Protein AF-0000000067179021 (afdb_homodimer)

Foldseek 3Di:
DVVPPVVVVLVVLPPVPVPVVPDLVSLLSVLVSVLVVQLVVLVVVLVVQLVVVCVVCVVPPNPDDSCVSVVVSVVVNVVSVVVSCVSNVPRD/DVVPPVVVVLVVLPPVPVPVVPDLVSLLSVLVSVLVVQLVVLVVVLVVQLVVVCVVCVVPPNPDDSCPSVVVSVVVNVVSVVVSCVSNVPRD

Solvent-accessible surface area (backbone atoms only — not comparable to full-atom values): 10310 Å² total; per-residue (Å²): 129,80,79,56,63,68,58,50,60,63,55,58,72,52,61,71,59,87,49,57,92,78,42,50,66,47,53,48,51,52,43,50,50,51,45,50,51,53,48,51,52,44,53,52,49,27,53,51,51,31,49,54,44,48,62,58,22,60,75,79,38,76,78,54,74,36,37,62,39,56,54,53,40,50,54,50,52,52,50,45,53,53,50,42,51,61,65,49,66,82,48,76,128,78,77,54,60,67,56,49,59,62,55,59,73,54,60,71,58,85,50,58,90,78,41,50,64,46,54,48,50,51,44,50,50,51,47,51,51,52,49,53,52,44,54,52,50,27,53,52,50,32,47,53,43,49,61,58,23,61,74,78,38,75,79,55,74,38,37,62,39,56,55,53,38,50,54,51,51,53,50,46,54,52,51,42,51,63,65,48,66,83,47,77

Structure (mmCIF, N/CA/C/O backbone):
data_AF-0000000067179021-model_v1
#
loop_
_entity.id
_entity.type
_entity.pdbx_description
1 polymer AGAP008306-PA
#
loop_
_atom_site.group_PDB
_atom_site.id
_atom_site.type_symbol
_atom_site.label_atom_id
_atom_site.label_alt_id
_atom_site.label_comp_id
_atom_site.label_asym_id
_atom_site.label_entity_id
_atom_site.label_seq_id
_atom_site.pdbx_PDB_ins_code
_atom_site.Cartn_x
_atom_site.Cartn_y
_atom_site.Cartn_z
_atom_site.occupancy
_atom_site.B_iso_or_equiv
_atom_site.auth_seq_id
_atom_site.auth_comp_id
_atom_site.auth_asym_id
_atom_site.auth_atom_id
_atom_site.pdbx_PDB_model_num
ATOM 1 N N . MET A 1 1 ? 22.547 -12 -1.643 1 22.77 1 MET A N 1
ATOM 2 C CA . MET A 1 1 ? 22.969 -10.688 -1.18 1 22.77 1 MET A CA 1
ATOM 3 C C . MET A 1 1 ? 21.875 -9.648 -1.402 1 22.77 1 MET A C 1
ATOM 5 O O . MET A 1 1 ? 22.109 -8.445 -1.231 1 22.77 1 MET A O 1
ATOM 9 N N . ARG A 1 2 ? 20.828 -10.062 -2.396 1 29.48 2 ARG A N 1
ATOM 10 C CA . ARG A 1 2 ? 19.859 -9.188 -3.023 1 29.48 2 ARG A CA 1
ATOM 11 C C . ARG A 1 2 ? 18.75 -8.805 -2.041 1 29.48 2 ARG A C 1
ATOM 13 O O . ARG A 1 2 ? 17.906 -7.957 -2.342 1 29.48 2 ARG A O 1
ATOM 20 N N . PHE A 1 3 ? 18.469 -9.641 -0.987 1 29.56 3 PHE A N 1
ATOM 21 C CA . PHE A 1 3 ? 17.406 -9.5 -0.001 1 29.56 3 PHE A CA 1
ATOM 22 C C . PHE A 1 3 ? 17.625 -8.258 0.854 1 29.56 3 PHE A C 1
ATOM 24 O O . PHE A 1 3 ? 16.719 -7.801 1.545 1 29.56 3 PHE A O 1
ATOM 31 N N . CYS A 1 4 ? 18.891 -7.801 0.925 1 26.81 4 CYS A N 1
ATOM 32 C CA . CYS A 1 4 ? 19.375 -6.855 1.927 1 26.81 4 CYS A CA 1
ATOM 33 C C . CYS A 1 4 ? 18.891 -5.441 1.61 1 26.81 4 CYS A C 1
ATOM 35 O O . CYS A 1 4 ? 18.812 -4.594 2.504 1 26.81 4 CYS A O 1
ATOM 37 N N . CYS A 1 5 ? 18.703 -5.211 0.28 1 32.22 5 CYS A N 1
ATOM 38 C CA . CYS A 1 5 ? 18.656 -3.781 -0.003 1 32.22 5 CYS A CA 1
ATOM 39 C C . CYS A 1 5 ? 17.312 -3.193 0.446 1 32.22 5 CYS A C 1
ATOM 41 O O . CYS A 1 5 ? 17.156 -1.973 0.491 1 32.22 5 CYS A O 1
ATOM 43 N N . VAL A 1 6 ? 16.234 -3.992 0.427 1 35.97 6 VAL A N 1
ATOM 44 C CA . VAL A 1 6 ? 14.938 -3.461 0.809 1 35.97 6 VAL A CA 1
ATOM 45 C C . VAL A 1 6 ? 14.938 -3.09 2.291 1 35.97 6 VAL A C 1
ATOM 47 O O . VAL A 1 6 ? 14.094 -2.318 2.746 1 35.97 6 VAL A O 1
ATOM 50 N N . ALA A 1 7 ? 15.75 -3.756 3 1 35.28 7 ALA A N 1
ATOM 51 C CA . ALA A 1 7 ? 15.781 -3.469 4.434 1 35.28 7 ALA A CA 1
ATOM 52 C C . ALA A 1 7 ? 16.312 -2.062 4.699 1 35.28 7 ALA A C 1
ATOM 54 O O . ALA A 1 7 ? 15.953 -1.432 5.691 1 35.28 7 ALA A O 1
ATOM 55 N N . LEU A 1 8 ? 17.109 -1.664 3.76 1 33.38 8 LEU A N 1
ATOM 56 C CA . LEU A 1 8 ? 17.828 -0.44 4.09 1 33.38 8 LEU A CA 1
ATOM 57 C C . LEU A 1 8 ? 16.922 0.78 3.943 1 33.38 8 LEU A C 1
ATOM 59 O O . LEU A 1 8 ? 17.078 1.759 4.68 1 33.38 8 LEU A O 1
ATOM 63 N N . ILE A 1 9 ? 16.109 0.707 2.965 1 36.75 9 ILE A N 1
ATOM 64 C CA . ILE A 1 9 ? 15.297 1.91 2.791 1 36.75 9 ILE A CA 1
ATOM 65 C C . ILE A 1 9 ? 14.414 2.121 4.02 1 36.75 9 ILE A C 1
ATOM 67 O O . ILE A 1 9 ? 14.164 3.258 4.426 1 36.75 9 ILE A O 1
ATOM 71 N N . GLY A 1 10 ? 13.961 0.994 4.609 1 37.38 10 GLY A N 1
ATOM 72 C CA . GLY A 1 10 ? 13.133 1.183 5.789 1 37.38 10 GLY A CA 1
ATOM 73 C C . GLY A 1 10 ? 13.836 1.964 6.887 1 37.38 10 GLY A C 1
ATOM 74 O O . GLY A 1 10 ? 13.195 2.713 7.629 1 37.38 10 GLY A O 1
ATOM 75 N N . LEU A 1 11 ? 15.078 1.663 6.934 1 35.66 11 LEU A N 1
ATOM 76 C CA . LEU A 1 11 ? 15.758 2.248 8.078 1 35.66 11 LEU A CA 1
ATOM 77 C C . LEU A 1 11 ? 15.938 3.752 7.902 1 35.66 11 LEU A C 1
ATOM 79 O O . LEU A 1 11 ? 16.047 4.492 8.883 1 35.66 11 LEU A O 1
ATOM 83 N N . LEU A 1 12 ? 16.156 4.168 6.645 1 35.66 12 LEU A N 1
ATOM 84 C CA . LEU A 1 12 ? 16.516 5.574 6.527 1 35.66 12 LEU A CA 1
ATOM 85 C C . LEU A 1 12 ? 15.367 6.473 6.949 1 35.66 12 LEU A C 1
ATOM 87 O O . LEU A 1 12 ? 15.586 7.594 7.422 1 35.66 12 LEU A O 1
ATOM 91 N N . LEU A 1 13 ? 14.172 6.105 6.477 1 35.81 13 LEU A N 1
ATOM 92 C CA . LEU A 1 13 ? 13.172 7.109 6.824 1 35.81 13 LEU A CA 1
ATOM 93 C C . LEU A 1 13 ? 12.984 7.195 8.336 1 35.81 13 LEU A C 1
ATOM 95 O O . LEU A 1 13 ? 12.086 7.887 8.82 1 35.81 13 LEU A O 1
ATOM 99 N N . CYS A 1 14 ? 13.664 6.207 8.977 1 33.69 14 CYS A N 1
ATOM 100 C CA . CYS A 1 14 ? 13.469 6.352 10.414 1 33.69 14 CYS A CA 1
ATOM 101 C C . CYS A 1 14 ? 14.219 7.57 10.953 1 33.69 14 CYS A C 1
ATOM 103 O O . CYS A 1 14 ? 15.18 7.434 11.703 1 33.69 14 CYS A O 1
ATOM 105 N N . SER A 1 15 ? 14.789 8.305 10.133 1 32.28 15 SER A N 1
ATOM 106 C CA . SER A 1 15 ? 15.195 9.43 10.961 1 32.28 15 SER A CA 1
ATOM 107 C C . SER A 1 15 ? 14.047 9.906 11.852 1 32.28 15 SER A C 1
ATOM 109 O O . SER A 1 15 ? 13.078 10.484 11.359 1 32.28 15 SER A O 1
ATOM 111 N N . VAL A 1 16 ? 13.82 9.172 12.945 1 32.72 16 VAL A N 1
ATOM 112 C CA . VAL A 1 16 ? 13.039 9.664 14.078 1 32.72 16 VAL A CA 1
ATOM 113 C C . VAL A 1 16 ? 13.438 11.102 14.398 1 32.72 16 VAL A C 1
ATOM 115 O O . VAL A 1 16 ? 14.5 11.344 14.969 1 32.72 16 VAL A O 1
ATOM 118 N N . GLN A 1 17 ? 13.703 12 13.461 1 35.88 17 GLN A N 1
ATOM 119 C CA . GLN A 1 17 ? 13.719 13.328 14.055 1 35.88 17 GLN A CA 1
ATOM 120 C C . GLN A 1 17 ? 12.82 13.398 15.281 1 35.88 17 GLN A C 1
ATOM 122 O O . GLN A 1 17 ? 11.844 12.648 15.391 1 35.88 17 GLN A O 1
ATOM 127 N N . SER A 1 18 ? 13.352 13.883 16.406 1 33.09 18 SER A N 1
ATOM 128 C CA . SER A 1 18 ? 12.578 14.289 17.594 1 33.09 18 SER A CA 1
ATOM 129 C C . SER A 1 18 ? 11.227 14.867 17.188 1 33.09 18 SER A C 1
ATOM 131 O O . SER A 1 18 ? 11.133 16.031 16.812 1 33.09 18 SER A O 1
ATOM 133 N N . VAL A 1 19 ? 10.531 14.172 16.281 1 40.31 19 VAL A N 1
ATOM 134 C CA . VAL A 1 19 ? 9.125 14.523 16.109 1 40.31 19 VAL A CA 1
ATOM 135 C C . VAL A 1 19 ? 8.547 15 17.438 1 40.31 19 VAL A C 1
ATOM 137 O O . VAL A 1 19 ? 8.492 14.234 18.406 1 40.31 19 VAL A O 1
ATOM 140 N N . THR A 1 20 ? 8.867 16.109 17.891 1 41.72 20 THR A N 1
ATOM 141 C CA . THR A 1 20 ? 7.926 16.516 18.922 1 41.72 20 THR A CA 1
ATOM 142 C C . THR A 1 20 ? 6.523 16 18.609 1 41.72 20 THR A C 1
ATOM 144 O O . THR A 1 20 ? 6.047 16.125 17.484 1 41.72 20 THR A O 1
ATOM 147 N N . ALA A 1 21 ? 6.129 14.758 19.172 1 47.66 21 ALA A N 1
ATOM 148 C CA . ALA A 1 21 ? 4.855 14.047 19.188 1 47.66 21 ALA A CA 1
ATOM 149 C C . ALA A 1 21 ? 3.701 14.969 18.812 1 47.66 21 ALA A C 1
ATOM 151 O O . ALA A 1 21 ? 2.646 14.508 18.375 1 47.66 21 ALA A O 1
ATOM 152 N N . ASN A 1 22 ? 3.984 16.234 18.75 1 65.88 22 ASN A N 1
ATOM 153 C CA . ASN A 1 22 ? 2.826 17.109 18.594 1 65.88 22 ASN A CA 1
ATOM 154 C C . ASN A 1 22 ? 2.77 17.719 17.188 1 65.88 22 ASN A C 1
ATOM 156 O O . ASN A 1 22 ? 1.844 18.469 16.875 1 65.88 22 ASN A O 1
ATOM 160 N N . ASP A 1 23 ? 3.832 17.469 16.297 1 85.88 23 ASP A N 1
ATOM 161 C CA . ASP A 1 23 ? 3.826 18.094 14.969 1 85.88 23 ASP A CA 1
ATOM 162 C C . ASP A 1 23 ? 3.035 17.25 13.969 1 85.88 23 ASP A C 1
ATOM 164 O O . ASP A 1 23 ? 3.359 16.078 13.742 1 85.88 23 ASP A O 1
ATOM 168 N N . PRO A 1 24 ? 2.062 17.734 13.336 1 91.56 24 PRO A N 1
ATOM 169 C CA . PRO A 1 24 ? 1.215 16.984 12.406 1 91.56 24 PRO A CA 1
ATOM 170 C C . PRO A 1 24 ? 1.997 16.406 11.227 1 91.56 24 PRO A C 1
ATOM 172 O O . PRO A 1 24 ? 1.651 15.336 10.719 1 91.56 24 PRO A O 1
ATOM 175 N N . VAL A 1 25 ? 3.057 17 10.781 1 92.12 25 VAL A N 1
ATOM 176 C CA . VAL A 1 25 ? 3.867 16.484 9.68 1 92.12 25 VAL A CA 1
ATOM 177 C C . VAL A 1 25 ? 4.602 15.227 10.117 1 92.12 25 VAL A C 1
ATOM 179 O O . VAL A 1 25 ? 4.664 14.25 9.367 1 92.12 25 VAL A O 1
ATOM 182 N N . ASP A 1 26 ? 5.121 15.25 11.297 1 92.56 26 ASP A N 1
ATOM 183 C CA . ASP A 1 26 ? 5.805 14.078 11.836 1 92.56 26 ASP A CA 1
ATOM 184 C C . ASP A 1 26 ? 4.832 12.914 12.039 1 92.56 26 ASP A C 1
ATOM 186 O O . ASP A 1 26 ? 5.164 11.766 11.75 1 92.56 26 ASP A O 1
ATOM 190 N N . ALA A 1 27 ? 3.695 13.25 12.547 1 95.38 27 ALA A N 1
ATOM 191 C CA . ALA A 1 27 ? 2.678 12.219 12.758 1 95.38 27 ALA A CA 1
ATOM 192 C C . ALA A 1 27 ? 2.271 11.57 11.438 1 95.38 27 ALA A C 1
ATOM 194 O O . ALA A 1 27 ? 2.16 10.344 11.352 1 95.38 27 ALA A O 1
ATOM 195 N N . LEU A 1 28 ? 2.139 12.383 10.445 1 97 28 LEU A N 1
ATOM 196 C CA . LEU A 1 28 ? 1.784 11.867 9.125 1 97 28 LEU A CA 1
ATOM 197 C C . LEU A 1 28 ? 2.898 10.992 8.562 1 97 28 LEU A C 1
ATOM 199 O O . LEU A 1 28 ? 2.633 9.938 7.98 1 97 28 LEU A O 1
ATOM 203 N N . GLY A 1 29 ? 4.152 11.422 8.695 1 95.75 29 GLY A N 1
ATOM 204 C CA . GLY A 1 29 ? 5.297 10.625 8.289 1 95.75 29 GLY A CA 1
ATOM 205 C C . GLY A 1 29 ? 5.34 9.258 8.953 1 95.75 29 GLY A C 1
ATOM 206 O O . GLY A 1 29 ? 5.637 8.258 8.297 1 95.75 29 GLY A O 1
ATOM 207 N N . ALA A 1 30 ? 4.98 9.242 10.195 1 95.5 30 ALA A N 1
ATOM 208 C CA . ALA A 1 30 ? 4.984 7.988 10.945 1 95.5 30 ALA A CA 1
ATOM 209 C C . ALA A 1 30 ? 3.896 7.043 10.438 1 95.5 30 ALA A C 1
ATOM 211 O O . ALA A 1 30 ? 4.148 5.859 10.211 1 95.5 30 ALA A O 1
ATOM 212 N N . CYS A 1 31 ? 2.697 7.57 10.227 1 97.69 31 CYS A N 1
ATOM 213 C CA . CYS A 1 31 ? 1.6 6.773 9.695 1 97.69 31 CYS A CA 1
ATOM 214 C C . CYS A 1 31 ? 1.936 6.242 8.305 1 97.69 31 CYS A C 1
ATOM 216 O O . CYS A 1 31 ? 1.706 5.07 8.008 1 97.69 31 CYS A O 1
ATOM 218 N N . SER A 1 32 ? 2.539 7.086 7.523 1 97.5 32 SER A N 1
ATOM 219 C CA . SER A 1 32 ? 2.873 6.715 6.152 1 97.5 32 SER A CA 1
ATOM 220 C C . SER A 1 32 ? 3.988 5.676 6.117 1 97.5 32 SER A C 1
ATOM 222 O O . SER A 1 32 ? 3.939 4.734 5.32 1 97.5 32 SER A O 1
ATOM 224 N N . GLY A 1 33 ? 5 5.898 6.93 1 95.75 33 GLY A N 1
ATOM 225 C CA . GLY A 1 33 ? 6.074 4.922 7.02 1 95.75 33 GLY A CA 1
ATOM 226 C C . GLY A 1 33 ? 5.602 3.551 7.457 1 95.75 33 GLY A C 1
ATOM 227 O O . GLY A 1 33 ? 6.039 2.533 6.914 1 95.75 33 GLY A O 1
ATOM 228 N N . ASN A 1 34 ? 4.73 3.545 8.43 1 96.31 34 ASN A N 1
ATOM 229 C CA . ASN A 1 34 ? 4.164 2.285 8.898 1 96.31 34 ASN A CA 1
ATOM 230 C C . ASN A 1 34 ? 3.389 1.57 7.801 1 96.31 34 ASN A C 1
ATOM 232 O O . ASN A 1 34 ? 3.568 0.369 7.586 1 96.31 34 ASN A O 1
ATOM 236 N N . LEU A 1 35 ? 2.547 2.328 7.145 1 97.5 35 LEU A N 1
ATOM 237 C CA . LEU A 1 35 ? 1.788 1.743 6.047 1 97.5 35 LEU A CA 1
ATOM 238 C C . LEU A 1 35 ? 2.721 1.149 4.996 1 97.5 35 LEU A C 1
ATOM 240 O O . LEU A 1 35 ? 2.545 0.002 4.578 1 97.5 35 LEU A O 1
ATOM 244 N N . PHE A 1 36 ? 3.715 1.898 4.617 1 95.81 36 PHE A N 1
ATOM 245 C CA . PHE A 1 36 ? 4.648 1.471 3.582 1 95.81 36 PHE A CA 1
ATOM 246 C C . PHE A 1 36 ? 5.383 0.203 4.008 1 95.81 36 PHE A C 1
ATOM 248 O O . PHE A 1 36 ? 5.488 -0.749 3.23 1 95.81 36 PHE A O 1
ATOM 255 N N . GLY A 1 37 ? 5.871 0.193 5.137 1 95.31 37 GLY A N 1
ATOM 256 C CA . GLY A 1 37 ? 6.582 -0.976 5.629 1 95.31 37 GLY A CA 1
ATOM 257 C C . GLY A 1 37 ? 5.719 -2.225 5.672 1 95.31 37 GLY A C 1
ATOM 258 O O . GLY A 1 37 ? 6.148 -3.295 5.234 1 95.31 37 GLY A O 1
ATOM 259 N N . LEU A 1 38 ? 4.531 -2.111 6.145 1 96.75 38 LEU A N 1
ATOM 260 C CA . LEU A 1 38 ? 3.633 -3.252 6.277 1 96.75 38 LEU A CA 1
ATOM 261 C C . LEU A 1 38 ? 3.209 -3.77 4.906 1 96.75 38 LEU A C 1
ATOM 263 O O . LEU A 1 38 ? 3.156 -4.98 4.684 1 96.75 38 LEU A O 1
ATOM 267 N N . LEU A 1 39 ? 2.951 -2.812 4.02 1 96.62 39 LEU A N 1
ATOM 268 C CA . LEU A 1 39 ? 2.561 -3.219 2.674 1 96.62 39 LEU A CA 1
ATOM 269 C C . LEU A 1 39 ? 3.695 -3.969 1.981 1 96.62 39 LEU A C 1
ATOM 271 O O . LEU A 1 39 ? 3.471 -5.016 1.369 1 96.62 39 LEU A O 1
ATOM 275 N N . MET A 1 40 ? 4.859 -3.459 2.123 1 95.38 40 MET A N 1
ATOM 276 C CA . MET A 1 40 ? 6.023 -4.094 1.506 1 95.38 40 MET A CA 1
ATOM 277 C C . MET A 1 40 ? 6.242 -5.492 2.074 1 95.38 40 MET A C 1
ATOM 279 O O . MET A 1 40 ? 6.461 -6.445 1.322 1 95.38 40 MET A O 1
ATOM 283 N N . THR A 1 41 ? 6.141 -5.574 3.33 1 96.38 41 THR A N 1
ATOM 284 C CA . THR A 1 41 ? 6.34 -6.863 3.986 1 96.38 41 THR A CA 1
ATOM 285 C C . THR A 1 41 ? 5.297 -7.871 3.518 1 96.38 41 THR A C 1
ATOM 287 O O . THR A 1 41 ? 5.629 -9.016 3.193 1 96.38 41 THR A O 1
ATOM 290 N N . ARG A 1 42 ? 4.059 -7.477 3.428 1 97.56 42 ARG A N 1
ATOM 291 C CA . ARG A 1 42 ? 2.982 -8.391 3.055 1 97.56 42 ARG A CA 1
ATOM 292 C C . ARG A 1 42 ? 3.107 -8.82 1.596 1 97.56 42 ARG A C 1
ATOM 294 O O . ARG A 1 42 ? 2.875 -9.984 1.263 1 97.56 42 ARG A O 1
ATOM 301 N N . LEU A 1 43 ? 3.443 -7.848 0.766 1 97.31 43 LEU A N 1
ATOM 302 C CA . LEU A 1 43 ? 3.611 -8.172 -0.646 1 97.31 43 LEU A CA 1
ATOM 303 C C . LEU A 1 43 ? 4.758 -9.156 -0.844 1 97.31 43 LEU A C 1
ATOM 305 O O . LEU A 1 43 ? 4.641 -10.109 -1.621 1 97.31 43 LEU A O 1
ATOM 309 N N . GLN A 1 44 ? 5.852 -8.953 -0.151 1 95.75 44 GLN A N 1
ATOM 310 C CA . GLN A 1 44 ? 6.992 -9.859 -0.234 1 95.75 44 GLN A CA 1
ATOM 311 C C . GLN A 1 44 ? 6.613 -11.258 0.239 1 95.75 44 GLN A C 1
ATOM 313 O O . GLN A 1 44 ? 6.926 -12.25 -0.424 1 95.75 44 GLN A O 1
ATOM 318 N N . GLN A 1 45 ? 5.887 -11.297 1.324 1 97.06 45 GLN A N 1
ATOM 319 C CA . GLN A 1 45 ? 5.445 -12.57 1.87 1 97.06 45 GLN A CA 1
ATOM 320 C C . GLN A 1 45 ? 4.52 -13.297 0.896 1 97.06 45 GLN A C 1
ATOM 322 O O . GLN A 1 45 ? 4.617 -14.516 0.726 1 97.06 45 GLN A O 1
ATOM 327 N N . MET A 1 46 ? 3.637 -12.562 0.325 1 97.5 46 MET A N 1
ATOM 328 C CA . MET A 1 46 ? 2.695 -13.133 -0.636 1 97.5 46 MET A CA 1
ATOM 329 C C . MET A 1 46 ? 3.432 -13.773 -1.806 1 97.5 46 MET A C 1
ATOM 331 O O . MET A 1 46 ? 3.123 -14.906 -2.193 1 97.5 46 MET A O 1
ATOM 335 N N . VAL A 1 47 ? 4.426 -13.094 -2.379 1 95.75 47 VAL A N 1
ATOM 336 C CA . VAL A 1 47 ? 5.172 -13.609 -3.523 1 95.75 47 VAL A CA 1
ATOM 337 C C . VAL A 1 47 ? 5.957 -14.852 -3.117 1 95.75 47 VAL A C 1
ATOM 339 O O . VAL A 1 47 ? 6.012 -15.828 -3.865 1 95.75 47 VAL A O 1
ATOM 342 N N . GLU A 1 48 ? 6.504 -14.789 -1.959 1 96.12 48 GLU A N 1
ATOM 343 C CA . GLU A 1 48 ? 7.242 -15.938 -1.451 1 96.12 48 GLU A CA 1
ATOM 344 C C . GLU A 1 48 ? 6.328 -17.156 -1.295 1 96.12 48 GLU A C 1
ATOM 346 O O . GLU A 1 48 ? 6.664 -18.25 -1.745 1 96.12 48 GLU A O 1
ATOM 351 N N . ASP A 1 49 ? 5.172 -17 -0.662 1 96.38 49 ASP A N 1
ATOM 352 C CA . ASP A 1 49 ? 4.199 -18.062 -0.463 1 96.38 49 ASP A CA 1
ATOM 353 C C . ASP A 1 49 ? 3.717 -18.625 -1.8 1 96.38 49 ASP A C 1
ATOM 355 O O . ASP A 1 49 ? 3.604 -19.844 -1.965 1 96.38 49 ASP A O 1
ATOM 359 N N . PHE A 1 50 ? 3.432 -17.75 -2.689 1 96.12 50 PHE A N 1
ATOM 360 C CA . PHE A 1 50 ? 2.957 -18.141 -4.012 1 96.12 50 PHE A CA 1
ATOM 361 C C . PHE A 1 50 ? 4.012 -18.969 -4.742 1 96.12 50 PHE A C 1
ATOM 363 O O . PHE A 1 50 ? 3.695 -20 -5.336 1 96.12 50 PHE A O 1
ATOM 370 N N . THR A 1 51 ? 5.191 -18.547 -4.676 1 93.31 51 THR A N 1
ATOM 371 C CA . THR A 1 51 ? 6.301 -19.219 -5.332 1 93.31 51 THR A CA 1
ATOM 372 C C . THR A 1 51 ? 6.52 -20.609 -4.73 1 93.31 51 THR A C 1
ATOM 374 O O . THR A 1 51 ? 6.742 -21.578 -5.453 1 93.31 51 THR A O 1
ATOM 377 N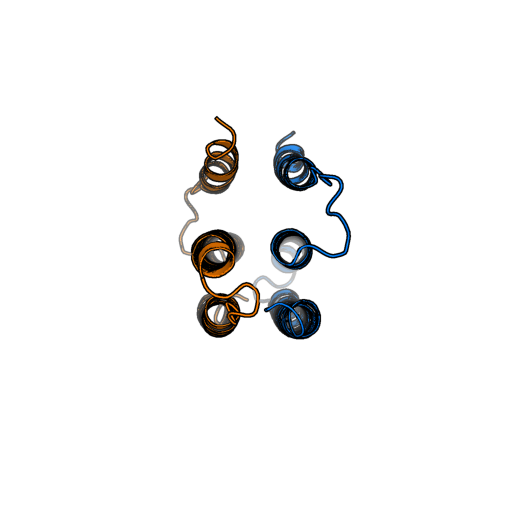 N . ALA A 1 52 ? 6.477 -20.703 -3.42 1 92.88 52 ALA A N 1
ATOM 378 C CA . ALA A 1 52 ? 6.621 -21.984 -2.736 1 92.88 52 ALA A CA 1
ATOM 379 C C . ALA A 1 52 ? 5.52 -22.953 -3.154 1 92.88 52 ALA A C 1
ATOM 381 O O . ALA A 1 52 ? 5.789 -24.125 -3.428 1 92.88 52 ALA A O 1
ATOM 382 N N . CYS A 1 53 ? 4.301 -22.422 -3.17 1 93.75 53 CYS A N 1
ATOM 383 C CA . CYS A 1 53 ? 3.162 -23.234 -3.602 1 93.75 53 CYS A CA 1
ATOM 384 C C . CYS A 1 53 ? 3.365 -23.75 -5.02 1 93.75 53 CYS A C 1
ATOM 386 O O . CYS A 1 53 ? 3.137 -24.922 -5.293 1 93.75 53 CYS A O 1
ATOM 388 N N . ARG A 1 54 ? 3.82 -22.969 -5.938 1 91.31 54 ARG A N 1
ATOM 389 C CA . ARG A 1 54 ? 4.043 -23.328 -7.332 1 91.31 54 ARG A CA 1
ATOM 390 C C . ARG A 1 54 ? 5.141 -24.391 -7.457 1 91.31 54 ARG A C 1
ATOM 392 O O . ARG A 1 54 ? 5.055 -25.281 -8.297 1 91.31 54 ARG A O 1
ATOM 399 N N . GLN A 1 55 ? 6.113 -24.281 -6.699 1 87.81 55 GLN A N 1
ATOM 400 C CA . GLN A 1 55 ? 7.227 -25.219 -6.73 1 87.81 55 GLN A CA 1
ATOM 401 C C . GLN A 1 55 ? 6.785 -26.609 -6.246 1 87.81 55 GLN A C 1
ATOM 403 O O . GLN A 1 55 ? 7.223 -27.625 -6.785 1 87.81 55 GLN A O 1
ATOM 408 N N . GLU A 1 56 ? 5.887 -26.609 -5.32 1 86.75 56 GLU A N 1
ATOM 409 C CA . GLU A 1 56 ? 5.371 -27.875 -4.789 1 86.75 56 GLU A CA 1
ATOM 410 C C . GLU A 1 56 ? 4.363 -28.5 -5.746 1 86.75 56 GLU A C 1
ATOM 412 O O . GLU A 1 56 ? 4.316 -29.719 -5.891 1 86.75 56 GLU A O 1
ATOM 417 N N . ALA A 1 57 ? 3.557 -27.656 -6.359 1 82.19 57 ALA A N 1
ATOM 418 C CA . ALA A 1 57 ? 2.533 -28.125 -7.289 1 82.19 57 ALA A CA 1
ATOM 419 C C . ALA A 1 57 ? 3.166 -28.688 -8.555 1 82.19 57 ALA A C 1
ATOM 421 O O . ALA A 1 57 ? 2.65 -29.641 -9.141 1 82.19 57 ALA A O 1
ATOM 422 N N . THR A 1 58 ? 4.098 -27.938 -9.18 1 68 58 THR A N 1
ATOM 423 C CA . THR A 1 58 ? 4.73 -28.406 -10.414 1 68 58 THR A CA 1
ATOM 424 C C . THR A 1 58 ? 5.156 -29.859 -10.289 1 68 58 THR A C 1
ATOM 426 O O . THR A 1 58 ? 5.082 -30.625 -11.258 1 68 58 THR A O 1
ATOM 429 N N . ALA A 1 59 ? 5.387 -30.359 -9.125 1 66.94 59 ALA A N 1
ATOM 430 C CA . ALA A 1 59 ? 5.848 -31.734 -8.961 1 66.94 59 ALA A CA 1
ATOM 431 C C . ALA A 1 59 ? 4.68 -32.719 -9.016 1 66.94 59 ALA A C 1
ATOM 433 O O . ALA A 1 59 ? 4.801 -33.812 -9.586 1 66.94 59 ALA A O 1
ATOM 434 N N . ASN A 1 60 ? 3.498 -32.344 -8.711 1 71.06 60 ASN A N 1
ATOM 435 C CA . ASN A 1 60 ? 2.434 -33.312 -8.531 1 71.06 60 ASN A CA 1
ATOM 436 C C . ASN A 1 60 ? 1.188 -32.938 -9.328 1 71.06 60 ASN A C 1
ATOM 438 O O . ASN A 1 60 ? 0.527 -33.812 -9.898 1 71.06 60 ASN A O 1
ATOM 442 N N . ASP A 1 61 ? 0.833 -31.578 -9.383 1 77.38 61 ASP A N 1
ATOM 443 C CA . ASP A 1 61 ? -0.354 -31.047 -10.047 1 77.38 61 ASP A CA 1
ATOM 444 C C . ASP A 1 61 ? -0.105 -29.641 -10.578 1 77.38 61 ASP A C 1
ATOM 446 O O . ASP A 1 61 ? -0.348 -28.656 -9.875 1 77.38 61 ASP A O 1
ATOM 450 N N . PRO A 1 62 ? 0.439 -29.531 -11.781 1 70.62 62 PRO A N 1
ATOM 451 C CA . PRO A 1 62 ? 0.81 -28.234 -12.344 1 70.62 62 PRO A CA 1
ATOM 452 C C . PRO A 1 62 ? -0.357 -27.25 -12.367 1 70.62 62 PRO A C 1
ATOM 454 O O . PRO A 1 62 ? -0.145 -26.031 -12.461 1 70.62 62 PRO A O 1
ATOM 457 N N . GLN A 1 63 ? -1.606 -27.844 -12.164 1 77.25 63 GLN A N 1
ATOM 458 C CA . GLN A 1 63 ? -2.762 -26.953 -12.25 1 77.25 63 GLN A CA 1
ATOM 459 C C . GLN A 1 63 ? -3.27 -26.578 -10.859 1 77.25 63 GLN A C 1
ATOM 461 O O . GLN A 1 63 ? -4.305 -25.922 -10.727 1 77.25 63 GLN A O 1
ATOM 466 N N . HIS A 1 64 ? -2.379 -26.953 -9.859 1 87.56 64 HIS A N 1
ATOM 467 C CA . HIS A 1 64 ? -2.775 -26.609 -8.492 1 87.56 64 HIS A CA 1
ATOM 468 C C . HIS A 1 64 ? -2.963 -25.109 -8.336 1 87.56 64 HIS A C 1
ATOM 470 O O . HIS A 1 64 ? -2.121 -24.328 -8.781 1 87.56 64 HIS A O 1
ATOM 476 N N . ASP A 1 65 ? -4.098 -24.641 -7.746 1 91.81 65 ASP A N 1
ATOM 477 C CA . ASP A 1 65 ? -4.426 -23.234 -7.516 1 91.81 65 ASP A CA 1
ATOM 478 C C . ASP A 1 65 ? -3.67 -22.688 -6.309 1 91.81 65 ASP A C 1
ATOM 480 O O . ASP A 1 65 ? -3.926 -23.109 -5.172 1 91.81 65 ASP A O 1
ATOM 484 N N . CYS A 1 66 ? -2.773 -21.781 -6.543 1 94 66 CYS A N 1
ATOM 485 C CA . CYS A 1 66 ? -1.972 -21.172 -5.484 1 94 66 CYS A CA 1
ATOM 486 C C . CYS A 1 66 ? -2.477 -19.781 -5.148 1 94 66 CYS 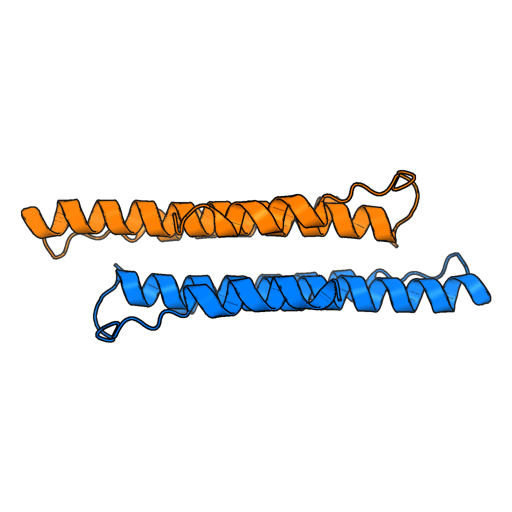A C 1
ATOM 488 O O . CYS A 1 66 ? -1.786 -19.016 -4.48 1 94 66 CYS A O 1
ATOM 490 N N . SER A 1 67 ? -3.688 -19.391 -5.531 1 94.88 67 SER A N 1
ATOM 491 C CA . SER A 1 67 ? -4.18 -18.016 -5.434 1 94.88 67 SER A CA 1
ATOM 492 C C . SER A 1 67 ? -4.586 -17.672 -4.004 1 94.88 67 SER A C 1
ATOM 494 O O . SER A 1 67 ? -4.793 -16.516 -3.672 1 94.88 67 SER A O 1
ATOM 496 N N . ASP A 1 68 ? -4.605 -18.656 -3.131 1 94.94 68 ASP A N 1
ATOM 497 C CA . ASP A 1 68 ? -4.996 -18.406 -1.746 1 94.94 68 ASP A CA 1
ATOM 498 C C . ASP A 1 68 ? -4.094 -17.359 -1.099 1 94.94 68 ASP A C 1
ATOM 500 O O . ASP A 1 68 ? -4.566 -16.516 -0.335 1 94.94 68 ASP A O 1
ATOM 504 N N . SER A 1 69 ? -2.803 -17.469 -1.381 1 94.94 69 SER A N 1
ATOM 505 C CA . SER A 1 69 ? -1.863 -16.516 -0.811 1 94.94 69 SER A CA 1
ATOM 506 C C . SER A 1 69 ? -2.168 -15.094 -1.283 1 94.94 69 SER A C 1
ATOM 508 O O . SER A 1 69 ? -2.025 -14.133 -0.521 1 94.94 69 SER A O 1
ATOM 510 N N . ILE A 1 70 ? -2.633 -14.914 -2.477 1 97.62 70 ILE A N 1
ATOM 511 C CA . ILE A 1 70 ? -2.957 -13.609 -3.045 1 97.62 70 ILE A CA 1
ATOM 512 C C . ILE A 1 70 ? -4.203 -13.047 -2.367 1 97.62 70 ILE A C 1
ATOM 514 O O . ILE A 1 70 ? -4.238 -11.875 -1.997 1 97.62 70 ILE A O 1
ATOM 518 N N . GLN A 1 71 ? -5.18 -13.938 -2.17 1 97.19 71 GLN A N 1
ATOM 519 C CA . GLN A 1 71 ? -6.426 -13.516 -1.534 1 97.19 71 GLN A CA 1
ATOM 520 C C . GLN A 1 71 ? -6.184 -13.078 -0.091 1 97.19 71 GLN A C 1
ATOM 522 O O . GLN A 1 71 ? -6.691 -12.039 0.342 1 97.19 71 GLN A O 1
ATOM 527 N N . ARG A 1 72 ? -5.34 -13.773 0.607 1 96.81 72 ARG A N 1
ATOM 528 C CA . ARG A 1 72 ? -5.023 -13.414 1.984 1 96.81 72 ARG A CA 1
ATOM 529 C C . ARG A 1 72 ? -4.285 -12.078 2.043 1 96.81 72 ARG A C 1
ATOM 531 O O . ARG A 1 72 ? -4.566 -11.242 2.908 1 96.81 72 ARG A O 1
ATOM 538 N N . ALA A 1 73 ? -3.387 -11.938 1.118 1 97.75 73 ALA A N 1
ATOM 539 C CA . ALA A 1 73 ? -2.641 -10.68 1.082 1 97.75 73 ALA A CA 1
ATOM 540 C C . ALA A 1 73 ? -3.568 -9.5 0.818 1 97.75 73 ALA A C 1
ATOM 542 O O . ALA A 1 73 ? -3.422 -8.438 1.43 1 97.75 73 ALA A O 1
ATOM 543 N N . LYS A 1 74 ? -4.543 -9.656 -0.05 1 97.62 74 LYS A N 1
ATOM 544 C CA . LYS A 1 74 ? -5.477 -8.578 -0.376 1 97.62 74 LYS A CA 1
ATOM 545 C C . LYS A 1 74 ? -6.266 -8.148 0.855 1 97.62 74 LYS A C 1
ATOM 547 O O . LYS A 1 74 ? -6.449 -6.949 1.093 1 97.62 74 LYS A O 1
ATOM 552 N N . VAL A 1 75 ? -6.703 -9.109 1.576 1 97.75 75 VAL A N 1
ATOM 553 C CA . VAL A 1 75 ? -7.445 -8.828 2.801 1 97.75 75 VAL A CA 1
ATOM 554 C C . VAL A 1 75 ? -6.555 -8.062 3.777 1 97.75 75 VAL A C 1
ATOM 556 O O . VAL A 1 75 ? -6.98 -7.062 4.359 1 97.75 75 VAL A O 1
ATOM 559 N N . ASP A 1 76 ? -5.32 -8.461 3.914 1 97.94 76 ASP A N 1
ATOM 560 C CA . ASP A 1 76 ? -4.383 -7.812 4.82 1 97.94 76 ASP A CA 1
ATOM 561 C C . ASP A 1 76 ? -4.078 -6.387 4.367 1 97.94 76 ASP A C 1
ATOM 563 O O . ASP A 1 76 ? -3.99 -5.473 5.188 1 97.94 76 ASP A O 1
ATOM 567 N N . LEU A 1 77 ? -3.918 -6.273 3.092 1 98.19 77 LEU A N 1
ATOM 568 C CA . LEU A 1 77 ? -3.619 -4.953 2.551 1 98.19 77 LEU A CA 1
ATOM 569 C C . LEU A 1 77 ? -4.773 -3.988 2.805 1 98.19 77 LEU A C 1
ATOM 571 O O . LEU A 1 77 ? -4.551 -2.83 3.17 1 98.19 77 LEU A O 1
ATOM 575 N N . GLN A 1 78 ? -6.012 -4.465 2.67 1 97.44 78 GLN A N 1
ATOM 576 C CA . GLN A 1 78 ? -7.184 -3.641 2.947 1 97.44 78 GLN A CA 1
ATOM 577 C C . GLN A 1 78 ? -7.238 -3.24 4.418 1 97.44 78 GLN A C 1
ATOM 579 O O . GLN A 1 78 ? -7.547 -2.092 4.742 1 97.44 78 GLN A O 1
ATOM 584 N N . GLN A 1 79 ? -6.867 -4.199 5.203 1 97.88 79 GLN A N 1
ATOM 585 C CA . GLN A 1 79 ? -6.852 -3.906 6.633 1 97.88 79 GLN A CA 1
ATOM 586 C C . GLN A 1 79 ? -5.812 -2.844 6.969 1 97.88 79 GLN A C 1
ATOM 588 O O . GLN A 1 79 ? -6.031 -2.006 7.844 1 97.88 79 GLN A O 1
ATOM 593 N N . GLN A 1 80 ? -4.688 -2.828 6.281 1 97.75 80 GLN A N 1
ATOM 594 C CA . GLN A 1 80 ? -3.648 -1.834 6.523 1 97.75 80 GLN A CA 1
ATOM 595 C C . GLN A 1 80 ? -4.117 -0.438 6.125 1 97.75 80 GLN A C 1
ATOM 597 O O . GLN A 1 80 ? -3.746 0.552 6.758 1 97.75 80 GLN A O 1
ATOM 602 N N . LEU A 1 81 ? -4.949 -0.344 5.082 1 97.81 81 LEU A N 1
ATOM 603 C CA . LEU A 1 81 ? -5.496 0.949 4.688 1 97.81 81 LEU A CA 1
ATOM 604 C C . LEU A 1 81 ? -6.492 1.457 5.727 1 97.81 81 LEU A C 1
ATOM 606 O O . LEU A 1 81 ? -6.566 2.66 5.984 1 97.81 81 LEU A O 1
ATOM 610 N N . VAL A 1 82 ? -7.246 0.517 6.309 1 97.75 82 VAL A N 1
ATOM 611 C CA . VAL A 1 82 ? -8.156 0.888 7.387 1 97.75 82 VAL A CA 1
ATOM 612 C C . VAL A 1 82 ? -7.363 1.429 8.57 1 97.75 82 VAL A C 1
ATOM 614 O O . VAL A 1 82 ? -7.699 2.477 9.125 1 97.75 82 VAL A O 1
ATOM 617 N N . ASN A 1 83 ? -6.281 0.802 8.969 1 97.69 83 ASN A N 1
ATOM 618 C CA . ASN A 1 83 ? -5.418 1.246 10.062 1 97.69 83 ASN A CA 1
ATOM 619 C C . ASN A 1 83 ? -4.82 2.621 9.773 1 97.69 83 ASN A C 1
ATOM 621 O O . ASN A 1 83 ? -4.703 3.449 10.68 1 97.69 83 ASN A O 1
ATOM 625 N N . TYR A 1 84 ? -4.43 2.75 8.523 1 97.75 84 TYR A N 1
ATOM 626 C CA . TYR A 1 84 ? -3.885 4.039 8.109 1 97.75 84 TYR A CA 1
ATOM 627 C C . TYR A 1 84 ? -4.91 5.148 8.297 1 97.75 84 TYR A C 1
ATOM 629 O O . TYR A 1 84 ? -4.566 6.25 8.734 1 97.75 84 TYR A O 1
ATOM 637 N N . SER A 1 85 ? -6.152 4.871 7.961 1 97.88 85 SER A N 1
ATOM 638 C CA . SER A 1 85 ? -7.227 5.84 8.141 1 97.88 85 SER A CA 1
ATOM 639 C C . SER A 1 85 ? -7.395 6.223 9.602 1 97.88 85 SER A C 1
ATOM 641 O O . SER A 1 85 ? -7.602 7.395 9.93 1 97.88 85 SER A O 1
ATOM 643 N N . TYR A 1 86 ? -7.273 5.258 10.469 1 97.62 86 TYR A N 1
ATOM 644 C CA . TYR A 1 86 ? -7.367 5.531 11.898 1 97.62 86 TYR A CA 1
ATOM 645 C C . TYR A 1 86 ? -6.172 6.344 12.375 1 97.62 86 TYR A C 1
ATOM 647 O O . TYR A 1 86 ? -6.324 7.297 13.141 1 97.62 86 TYR A O 1
ATOM 655 N N . CYS A 1 87 ? -5.051 5.969 11.859 1 97.56 87 CYS A N 1
ATOM 656 C CA . CYS A 1 87 ? -3.803 6.625 12.242 1 97.56 87 CYS A CA 1
ATOM 657 C C . CYS A 1 87 ? -3.83 8.102 11.883 1 97.56 87 CYS A C 1
ATOM 659 O O . CYS A 1 87 ? -3.307 8.938 12.625 1 97.56 87 CYS A O 1
ATOM 661 N N . THR A 1 88 ? -4.434 8.406 10.766 1 97.38 88 THR A N 1
ATOM 662 C CA . THR A 1 88 ? -4.352 9.766 10.242 1 97.38 88 THR A CA 1
ATOM 663 C C . THR A 1 88 ? -5.605 10.562 10.602 1 97.38 88 THR A C 1
ATOM 665 O O . THR A 1 88 ? -5.746 11.719 10.203 1 97.38 88 THR A O 1
ATOM 668 N N . LYS A 1 89 ? -6.523 10.047 11.336 1 96.19 89 LYS A N 1
ATOM 669 C CA . LYS A 1 89 ? -7.863 10.602 11.516 1 96.19 89 LYS A CA 1
ATOM 670 C C . LYS A 1 89 ? -7.801 11.977 12.18 1 96.19 89 LYS A C 1
ATOM 672 O O . LYS A 1 89 ? -8.633 12.836 11.906 1 96.19 89 LYS A O 1
ATOM 677 N N . ASN A 1 90 ? -6.785 12.273 13.016 1 93.56 90 ASN A N 1
ATOM 678 C CA . ASN A 1 90 ? -6.73 13.523 13.766 1 93.56 90 ASN A CA 1
ATOM 679 C C . ASN A 1 90 ? -5.625 14.445 13.242 1 93.56 90 ASN A C 1
ATOM 681 O O . ASN A 1 90 ? -5.281 15.438 13.891 1 93.56 90 ASN A O 1
ATOM 685 N N . ILE A 1 91 ? -5.117 14.062 12.109 1 93.06 91 ILE A N 1
ATOM 686 C CA . ILE A 1 91 ? -4.07 14.898 11.531 1 93.06 91 ILE A CA 1
ATOM 687 C C . ILE A 1 91 ? -4.699 15.953 10.625 1 93.06 91 ILE A C 1
ATOM 689 O O . ILE A 1 91 ? -5.387 15.625 9.656 1 93.06 91 ILE A O 1
ATOM 693 N N . GLN A 1 92 ? -4.43 17.234 11.078 1 88.12 92 GLN A N 1
ATOM 694 C CA . GLN A 1 92 ? -5.031 18.344 10.359 1 88.12 92 GLN A CA 1
ATOM 695 C C . GLN A 1 92 ? -3.996 19.422 10.047 1 88.12 92 GLN A C 1
ATOM 697 O O . GLN A 1 92 ? -2.977 19.531 10.734 1 88.12 92 GLN A O 1
ATOM 702 N N . MET B 1 1 ? 20.312 15.297 -1.753 1 23.03 1 MET B N 1
ATOM 703 C CA . MET B 1 1 ? 20.891 14.031 -2.188 1 23.03 1 MET B CA 1
ATOM 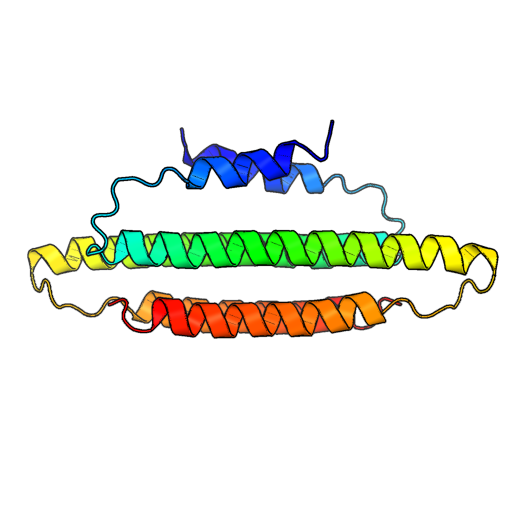704 C C . MET B 1 1 ? 19.984 12.859 -1.787 1 23.03 1 MET B C 1
ATOM 706 O O . MET B 1 1 ? 20.375 11.695 -1.956 1 23.03 1 MET B O 1
ATOM 710 N N . ARG B 1 2 ? 19.047 13.188 -0.647 1 29.86 2 ARG B N 1
ATOM 711 C CA . ARG B 1 2 ? 18.281 12.18 0.094 1 29.86 2 ARG B CA 1
ATOM 712 C C . ARG B 1 2 ? 17.125 11.641 -0.743 1 29.86 2 ARG B C 1
ATOM 714 O O . ARG B 1 2 ? 16.516 10.641 -0.38 1 29.86 2 ARG B O 1
ATOM 721 N N . PHE B 1 3 ? 16.578 12.43 -1.723 1 30.45 3 PHE B N 1
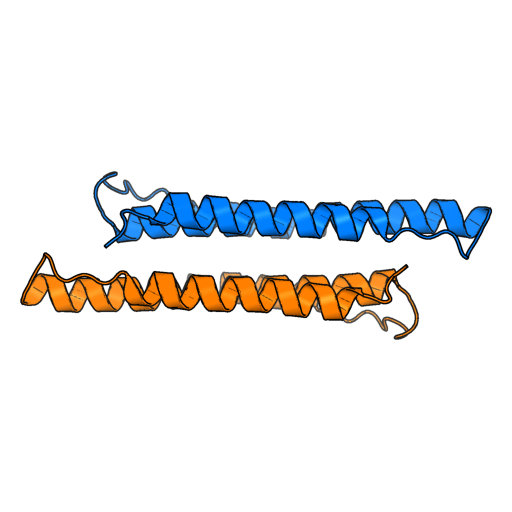ATO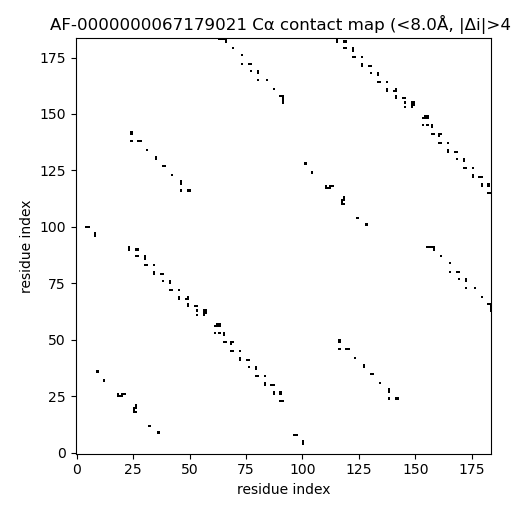M 722 C CA . PHE B 1 3 ? 15.445 12.102 -2.58 1 30.45 3 PHE B CA 1
ATOM 723 C C . PHE B 1 3 ? 15.789 10.938 -3.508 1 30.45 3 PHE B C 1
ATOM 725 O O . PHE B 1 3 ? 14.898 10.281 -4.047 1 30.45 3 PHE B O 1
ATOM 732 N N . CYS B 1 4 ? 17.094 10.758 -3.746 1 27.78 4 CYS B N 1
ATOM 733 C CA . CYS B 1 4 ? 17.594 9.906 -4.812 1 27.78 4 CYS B CA 1
ATOM 734 C C . CYS B 1 4 ? 17.453 8.43 -4.453 1 27.78 4 CYS B C 1
ATOM 736 O O . CYS B 1 4 ? 17.359 7.578 -5.34 1 27.78 4 CYS B O 1
ATOM 738 N N . CYS B 1 5 ? 17.531 8.219 -3.131 1 32.12 5 CYS B N 1
ATOM 739 C CA . CYS B 1 5 ? 17.734 6.801 -2.848 1 32.12 5 CYS B CA 1
ATOM 740 C C . CYS B 1 5 ? 16.469 6.004 -3.08 1 32.12 5 CYS B C 1
ATOM 742 O O . CYS B 1 5 ? 16.5 4.773 -3.162 1 32.12 5 CYS B O 1
ATOM 744 N N . VAL B 1 6 ? 15.289 6.621 -2.873 1 36.22 6 VAL B N 1
ATOM 745 C CA . VAL B 1 6 ? 14.039 5.891 -3.08 1 36.22 6 VAL B CA 1
ATOM 746 C C . VAL B 1 6 ? 13.891 5.531 -4.555 1 36.22 6 VAL B C 1
ATOM 748 O O . VAL B 1 6 ? 13.156 4.602 -4.902 1 36.22 6 VAL B O 1
ATOM 751 N N . ALA B 1 7 ? 14.469 6.312 -5.371 1 35.12 7 ALA B N 1
ATOM 752 C CA . ALA B 1 7 ? 14.344 6.035 -6.797 1 35.12 7 ALA B CA 1
ATOM 753 C C . ALA B 1 7 ? 15.086 4.754 -7.172 1 35.12 7 ALA B C 1
ATOM 755 O O . ALA B 1 7 ? 14.688 4.047 -8.102 1 35.12 7 ALA B O 1
ATOM 756 N N . LEU B 1 8 ? 16.078 4.523 -6.379 1 33.53 8 LEU B N 1
ATOM 757 C CA . LEU B 1 8 ? 16.938 3.443 -6.836 1 33.53 8 LEU B CA 1
ATOM 758 C C . LEU B 1 8 ? 16.297 2.086 -6.574 1 33.53 8 LEU B C 1
ATOM 760 O O . LEU B 1 8 ? 16.484 1.145 -7.348 1 33.53 8 LEU B O 1
ATOM 764 N N . ILE B 1 9 ? 15.633 2.02 -5.48 1 37.12 9 ILE B N 1
ATOM 765 C CA . ILE B 1 9 ? 15.078 0.695 -5.215 1 37.12 9 ILE B CA 1
ATOM 766 C C . ILE B 1 9 ? 14.039 0.344 -6.277 1 37.12 9 ILE B C 1
ATOM 768 O O . ILE B 1 9 ? 13.875 -0.826 -6.629 1 37.12 9 ILE B O 1
ATOM 772 N N . GLY B 1 10 ? 13.328 1.39 -6.742 1 37.5 10 GLY B N 1
ATOM 773 C CA . GLY B 1 10 ? 12.367 1.071 -7.789 1 37.5 10 GLY B CA 1
ATOM 774 C C . GLY B 1 10 ? 13 0.4 -8.992 1 37.5 10 GLY B C 1
ATOM 775 O O . GLY B 1 10 ? 12.375 -0.44 -9.641 1 37.5 10 GLY B O 1
ATOM 776 N N . LEU B 1 11 ? 14.164 0.889 -9.234 1 35.28 11 LEU B N 1
ATOM 777 C CA . LEU B 1 11 ? 14.75 0.406 -10.477 1 35.28 11 LEU B CA 1
ATOM 778 C C . LEU B 1 11 ? 15.164 -1.057 -10.352 1 35.28 11 LEU B C 1
ATOM 780 O O . LEU B 1 11 ? 15.227 -1.778 -11.352 1 35.28 11 LEU B O 1
ATOM 784 N N . LEU B 1 12 ? 15.648 -1.434 -9.164 1 36 12 LEU B N 1
ATOM 785 C CA . LEU B 1 12 ? 16.219 -2.777 -9.133 1 36 12 LEU B CA 1
ATOM 786 C C . LEU B 1 12 ? 15.141 -3.826 -9.406 1 36 12 LEU B C 1
ATOM 788 O O . LEU B 1 12 ? 15.445 -4.91 -9.914 1 36 12 LEU B O 1
ATOM 792 N N . LEU B 1 13 ? 13.984 -3.625 -8.766 1 36.06 13 LEU B N 1
ATOM 793 C CA . LEU B 1 13 ? 13.094 -4.754 -8.992 1 36.06 13 LEU B CA 1
ATOM 794 C C . LEU B 1 13 ? 12.734 -4.875 -10.469 1 36.06 13 LEU B C 1
ATOM 796 O O . LEU B 1 13 ? 11.883 -5.691 -10.844 1 36.06 13 LEU B O 1
ATOM 800 N N . CYS B 1 14 ? 13.172 -3.809 -11.172 1 33.66 14 CYS B N 1
ATOM 801 C CA . CYS B 1 14 ? 12.836 -3.986 -12.586 1 33.66 14 CYS B CA 1
ATOM 802 C C . CYS B 1 14 ? 13.68 -5.094 -13.211 1 33.66 14 CYS B C 1
ATOM 804 O O . CYS B 1 14 ? 14.523 -4.828 -14.062 1 33.66 14 CYS B O 1
ATOM 806 N N . SER B 1 15 ? 14.484 -5.695 -12.484 1 32.47 15 SER B N 1
ATOM 807 C CA . SER B 1 15 ? 14.945 -6.781 -13.352 1 32.47 15 SER B CA 1
ATOM 808 C C . SER B 1 15 ? 13.773 -7.469 -14.039 1 32.47 15 SER B C 1
ATOM 810 O O . SER B 1 15 ? 13.031 -8.227 -13.414 1 32.47 15 SER B O 1
ATOM 812 N N . VAL B 1 16 ? 13.242 -6.824 -15.062 1 32.84 16 VAL B N 1
ATOM 813 C CA . VAL B 1 16 ? 12.391 -7.457 -16.062 1 32.84 16 VAL B CA 1
ATOM 814 C C . VAL B 1 16 ? 12.977 -8.805 -16.469 1 32.84 16 VAL B C 1
ATOM 816 O O . VAL B 1 16 ? 13.969 -8.852 -17.203 1 32.84 16 VAL B O 1
ATOM 819 N N . GLN B 1 17 ? 13.523 -9.641 -15.602 1 35.69 17 GLN B N 1
ATOM 820 C CA . GLN B 1 17 ? 13.688 -10.953 -16.219 1 35.69 17 GLN B CA 1
ATOM 821 C C . GLN B 1 17 ? 12.664 -11.164 -17.328 1 35.69 17 GLN B C 1
ATOM 823 O O . GLN B 1 17 ? 11.578 -10.586 -17.297 1 35.69 17 GLN B O 1
ATOM 828 N N . SER B 1 18 ? 13.109 -11.586 -18.516 1 33.09 18 SER B N 1
ATOM 829 C CA . SER B 1 18 ? 12.281 -12.141 -19.562 1 33.09 18 SER B CA 1
ATOM 830 C C . SER B 1 18 ? 11.109 -12.938 -18.984 1 33.09 18 SER B C 1
ATOM 832 O O . SER B 1 18 ? 11.266 -14.094 -18.609 1 33.09 18 SER B O 1
ATOM 834 N N . VAL B 1 19 ? 10.445 -12.367 -17.984 1 40.06 19 VAL B N 1
ATOM 835 C CA . VAL B 1 19 ? 9.156 -12.953 -17.625 1 40.06 19 VAL B CA 1
ATOM 836 C C . VAL B 1 19 ? 8.484 -13.516 -18.875 1 40.06 19 VAL B C 1
ATOM 838 O O . VAL B 1 19 ? 8.141 -12.773 -19.797 1 40.06 19 VAL B O 1
ATOM 841 N N . THR B 1 20 ? 8.922 -14.539 -19.375 1 41.09 20 THR B N 1
ATOM 842 C CA . THR B 1 20 ? 7.934 -15.125 -20.281 1 41.09 20 THR B CA 1
ATOM 843 C C . THR B 1 20 ? 6.52 -14.883 -19.766 1 41.09 20 THR B C 1
ATOM 845 O O . THR B 1 20 ? 6.238 -15.109 -18.578 1 41.09 20 THR B O 1
ATOM 848 N N . ALA B 1 21 ? 5.828 -13.742 -20.188 1 47.12 21 ALA B N 1
ATOM 849 C CA . ALA B 1 21 ? 4.445 -13.305 -20.031 1 47.12 21 ALA B CA 1
ATOM 850 C C . ALA B 1 21 ? 3.564 -14.453 -19.547 1 47.12 21 ALA B C 1
ATOM 852 O O . ALA B 1 21 ? 2.49 -14.227 -18.984 1 47.12 21 ALA B O 1
ATOM 853 N N . ASN B 1 22 ? 4.113 -15.648 -19.562 1 65.19 22 ASN B N 1
ATOM 854 C CA . ASN B 1 22 ? 3.182 -16.734 -19.281 1 65.19 22 ASN B CA 1
ATOM 855 C C . ASN B 1 22 ? 3.404 -17.328 -17.906 1 65.19 22 ASN B C 1
ATOM 857 O O . ASN B 1 22 ? 2.666 -18.219 -17.469 1 65.19 22 ASN B O 1
ATOM 861 N N . ASP B 1 23 ? 4.492 -16.875 -17.125 1 85.81 23 ASP B N 1
ATOM 862 C CA . ASP B 1 23 ? 4.754 -17.469 -15.82 1 85.81 23 ASP B CA 1
ATOM 863 C C . ASP B 1 23 ? 3.973 -16.75 -14.727 1 85.81 23 ASP B C 1
ATOM 865 O O . ASP B 1 23 ? 4.133 -15.539 -14.523 1 85.81 23 ASP B O 1
ATOM 869 N N . PRO B 1 24 ? 3.158 -17.375 -13.984 1 91.38 24 PRO B N 1
ATOM 870 C CA . PRO B 1 24 ? 2.326 -16.75 -12.945 1 91.38 24 PRO B CA 1
ATOM 871 C C . PRO B 1 24 ? 3.15 -16.047 -11.883 1 91.38 24 PRO B C 1
ATOM 873 O O . PRO B 1 24 ? 2.703 -15.031 -11.32 1 91.38 24 PRO B O 1
ATOM 876 N N . VAL B 1 25 ? 4.355 -16.438 -11.578 1 92.06 25 VAL B N 1
ATOM 877 C CA . VAL B 1 25 ? 5.207 -15.797 -10.586 1 92.06 25 VAL B CA 1
ATOM 878 C C . VAL B 1 25 ? 5.66 -14.438 -11.109 1 92.06 25 VAL B C 1
ATOM 880 O O . VAL B 1 25 ? 5.66 -13.453 -10.367 1 92.06 25 VAL B O 1
ATOM 883 N N . ASP B 1 26 ? 5.996 -14.391 -12.344 1 92.25 26 ASP B N 1
ATOM 884 C CA . ASP B 1 26 ? 6.406 -13.133 -12.961 1 92.25 26 ASP B CA 1
ATOM 885 C C . ASP B 1 26 ? 5.242 -12.148 -13.023 1 92.25 26 ASP B C 1
ATOM 887 O O . ASP B 1 26 ? 5.414 -10.953 -12.773 1 92.25 26 ASP B O 1
ATOM 891 N N . ALA B 1 27 ? 4.113 -12.656 -13.375 1 95.25 27 ALA B N 1
ATOM 892 C CA . ALA B 1 27 ? 2.924 -11.812 -13.438 1 95.25 27 ALA B CA 1
ATOM 893 C C . ALA B 1 27 ? 2.594 -11.227 -12.07 1 95.25 27 ALA B C 1
ATOM 895 O O . ALA B 1 27 ? 2.291 -10.031 -11.961 1 95.25 27 ALA B O 1
ATOM 896 N N . LEU B 1 28 ? 2.752 -12.031 -11.078 1 96.81 28 LEU B N 1
ATOM 897 C CA . LEU B 1 28 ? 2.496 -11.57 -9.719 1 96.81 28 LEU B CA 1
ATOM 898 C C . LEU B 1 28 ? 3.516 -10.516 -9.305 1 96.81 28 LEU B C 1
ATOM 900 O O . LEU B 1 28 ? 3.16 -9.508 -8.68 1 96.81 28 LEU B O 1
ATOM 904 N N . GLY B 1 29 ? 4.777 -10.727 -9.602 1 95.56 29 GLY B N 1
ATOM 905 C CA . GLY B 1 29 ? 5.82 -9.75 -9.336 1 95.56 29 GLY B CA 1
ATOM 906 C C . GLY B 1 29 ? 5.551 -8.406 -9.992 1 95.56 29 GLY B C 1
ATOM 907 O O . GLY B 1 29 ? 5.762 -7.355 -9.375 1 95.56 29 GLY B O 1
ATOM 908 N N . ALA B 1 30 ? 5.047 -8.461 -11.188 1 95.19 30 ALA B N 1
ATOM 909 C CA . ALA B 1 30 ? 4.75 -7.227 -11.914 1 95.19 30 ALA B CA 1
ATOM 910 C C . ALA B 1 30 ? 3.6 -6.465 -11.258 1 95.19 30 ALA B C 1
ATOM 912 O O . ALA B 1 30 ? 3.684 -5.25 -11.062 1 95.19 30 ALA B O 1
ATOM 913 N N . CYS B 1 31 ? 2.541 -7.18 -10.898 1 97.62 31 CYS B N 1
ATOM 914 C CA . CYS B 1 31 ? 1.409 -6.562 -10.219 1 97.62 31 CYS B CA 1
ATOM 915 C C . CYS B 1 31 ? 1.837 -5.965 -8.883 1 97.62 31 CYS B C 1
ATOM 917 O O . CYS B 1 31 ? 1.462 -4.84 -8.547 1 97.62 31 CYS B O 1
ATOM 919 N N . SER B 1 32 ? 2.666 -6.695 -8.18 1 97.38 32 SER B N 1
ATOM 920 C CA . SER B 1 32 ? 3.115 -6.258 -6.867 1 97.38 32 SER B CA 1
ATOM 921 C C . SER B 1 32 ? 4.043 -5.055 -6.969 1 97.38 32 SER B C 1
ATOM 923 O O . SER B 1 32 ? 3.951 -4.121 -6.168 1 97.38 32 SER B O 1
ATOM 925 N N . GLY B 1 33 ? 4.957 -5.113 -7.922 1 95.5 33 GLY B N 1
ATOM 926 C CA . GLY B 1 33 ? 5.836 -3.98 -8.148 1 95.5 33 GLY B CA 1
ATOM 927 C C . GLY B 1 33 ? 5.094 -2.709 -8.508 1 95.5 33 GLY B C 1
ATOM 928 O O . GLY B 1 33 ? 5.434 -1.626 -8.023 1 95.5 33 GLY B O 1
ATOM 929 N N . ASN B 1 34 ? 4.105 -2.857 -9.344 1 96.31 34 ASN B N 1
ATOM 930 C CA . ASN B 1 34 ? 3.285 -1.711 -9.727 1 96.31 34 ASN B CA 1
ATOM 931 C C . ASN B 1 34 ? 2.561 -1.116 -8.523 1 96.31 34 ASN B C 1
ATOM 933 O O . ASN B 1 34 ? 2.57 0.101 -8.328 1 96.31 34 ASN B O 1
ATOM 937 N N . LEU B 1 35 ? 1.941 -1.998 -7.77 1 97.38 35 LEU B N 1
ATOM 938 C CA . LEU B 1 35 ? 1.252 -1.532 -6.574 1 97.38 35 LEU B CA 1
ATOM 939 C C . LEU B 1 35 ? 2.209 -0.785 -5.648 1 97.38 35 LEU B C 1
ATOM 941 O O . LEU B 1 35 ? 1.904 0.319 -5.195 1 97.38 35 LEU B O 1
ATOM 945 N N . PHE B 1 36 ? 3.365 -1.355 -5.418 1 95.69 36 PHE B N 1
ATOM 946 C CA . PHE B 1 36 ? 4.355 -0.773 -4.52 1 95.69 36 PHE B CA 1
ATOM 947 C C . PHE B 1 36 ? 4.805 0.594 -5.023 1 95.69 36 PHE B C 1
ATOM 949 O O . PHE B 1 36 ? 4.863 1.556 -4.254 1 95.69 36 PHE B O 1
ATOM 956 N N . GLY B 1 37 ? 5.105 0.671 -6.211 1 95.31 37 GLY B N 1
ATOM 957 C CA . GLY B 1 37 ? 5.539 1.937 -6.781 1 95.31 37 GLY B CA 1
ATOM 958 C C . GLY B 1 37 ? 4.492 3.027 -6.68 1 95.31 37 GLY B C 1
ATOM 959 O O . GLY B 1 37 ? 4.797 4.156 -6.289 1 95.31 37 GLY B O 1
ATOM 960 N N . LEU B 1 38 ? 3.281 2.721 -6.984 1 96.5 38 LEU B N 1
ATOM 961 C CA . LEU B 1 38 ? 2.195 3.697 -6.969 1 96.5 38 LEU B CA 1
ATOM 962 C C . LEU B 1 38 ? 1.893 4.148 -5.543 1 96.5 38 LEU B C 1
ATOM 964 O O . LEU B 1 38 ? 1.676 5.336 -5.297 1 96.5 38 LEU B O 1
ATOM 968 N N . LEU B 1 39 ? 1.924 3.168 -4.641 1 96.38 39 LEU B N 1
ATOM 969 C CA . LEU B 1 39 ? 1.661 3.514 -3.246 1 96.38 39 LEU B CA 1
ATOM 970 C C . LEU B 1 39 ? 2.74 4.445 -2.705 1 96.38 39 LEU B C 1
ATOM 972 O O . LEU B 1 39 ? 2.432 5.445 -2.051 1 96.38 39 LEU B O 1
ATOM 976 N N . MET B 1 40 ? 3.947 4.145 -3.018 1 95.31 40 MET B N 1
ATOM 977 C CA . MET B 1 40 ? 5.062 4.965 -2.559 1 95.31 40 MET B CA 1
ATOM 978 C C . MET B 1 40 ? 4.965 6.379 -3.125 1 95.31 40 MET B C 1
ATOM 980 O O . MET B 1 40 ? 5.113 7.359 -2.391 1 95.31 40 MET B O 1
ATOM 984 N N . THR B 1 41 ? 4.672 6.441 -4.352 1 96.25 41 THR B N 1
ATOM 985 C CA . THR B 1 41 ? 4.562 7.738 -5.008 1 96.25 41 THR B CA 1
ATOM 986 C C . THR B 1 41 ? 3.438 8.562 -4.391 1 96.25 41 THR B C 1
ATOM 988 O O . THR B 1 41 ? 3.617 9.75 -4.098 1 96.25 41 THR B O 1
ATOM 991 N N . ARG B 1 42 ? 2.318 7.965 -4.129 1 97.5 42 ARG B N 1
ATOM 992 C CA . ARG B 1 42 ? 1.16 8.688 -3.613 1 97.5 42 ARG B CA 1
ATOM 993 C C . ARG B 1 42 ? 1.395 9.141 -2.176 1 97.5 42 ARG B C 1
ATOM 995 O O . ARG B 1 42 ? 1.018 10.258 -1.803 1 97.5 42 ARG B O 1
ATOM 1002 N N . LEU B 1 43 ? 1.991 8.258 -1.413 1 97.31 43 LEU B N 1
ATOM 1003 C CA . LEU B 1 43 ? 2.281 8.617 -0.03 1 97.31 43 LEU B CA 1
ATOM 1004 C C . LEU B 1 43 ? 3.268 9.773 0.034 1 97.31 43 LEU B C 1
ATOM 1006 O O . LEU B 1 43 ? 3.098 10.695 0.834 1 97.31 43 LEU B O 1
ATOM 1010 N N . GLN B 1 44 ? 4.273 9.75 -0.811 1 95.69 44 GLN B N 1
ATOM 1011 C CA . GLN B 1 44 ? 5.25 10.836 -0.866 1 95.69 44 GLN B CA 1
ATOM 1012 C C . GLN B 1 44 ? 4.59 12.148 -1.268 1 95.69 44 GLN B C 1
ATOM 1014 O O . GLN B 1 44 ? 4.82 13.18 -0.638 1 95.69 44 GLN B O 1
ATOM 1019 N N . GLN B 1 45 ? 3.738 12.055 -2.252 1 97.19 45 GLN B N 1
ATOM 1020 C CA . GLN B 1 45 ? 3.025 13.234 -2.721 1 97.19 45 GLN B CA 1
ATOM 1021 C C . GLN B 1 45 ? 2.125 13.805 -1.626 1 97.19 45 GLN B C 1
ATOM 1023 O O . GLN B 1 45 ? 2.037 15.023 -1.458 1 97.19 45 GLN B O 1
ATOM 1028 N N . MET B 1 46 ? 1.468 12.945 -0.951 1 97.5 46 MET B N 1
ATOM 1029 C CA . MET B 1 46 ? 0.579 13.352 0.132 1 97.5 46 MET B CA 1
ATOM 1030 C C . MET B 1 46 ? 1.346 14.125 1.201 1 97.5 46 MET B C 1
ATOM 1032 O O . MET B 1 46 ? 0.907 15.195 1.637 1 97.5 46 MET B O 1
ATOM 1036 N N . VAL B 1 47 ? 2.504 13.617 1.632 1 95.69 47 VAL B N 1
ATOM 1037 C CA . VAL B 1 47 ? 3.295 14.258 2.68 1 95.69 47 VAL B CA 1
ATOM 1038 C C . VAL B 1 47 ? 3.807 15.609 2.189 1 95.69 47 VAL B C 1
ATOM 1040 O O . VAL B 1 47 ? 3.795 16.594 2.938 1 95.69 47 VAL B O 1
ATOM 1043 N N . GLU B 1 48 ? 4.191 15.633 0.966 1 96.06 48 GLU B N 1
ATOM 1044 C CA . GLU B 1 48 ? 4.656 16.891 0.38 1 96.06 48 GLU B CA 1
ATOM 1045 C C . GLU B 1 48 ? 3.547 17.938 0.354 1 96.06 48 GLU B C 1
ATOM 1047 O O . GLU B 1 48 ? 3.754 19.078 0.768 1 96.06 48 GLU B O 1
ATOM 1052 N N . ASP B 1 49 ? 2.363 17.578 -0.124 1 96.44 49 ASP B N 1
ATOM 1053 C CA . ASP B 1 49 ? 1.212 18.469 -0.187 1 96.44 49 ASP B CA 1
ATOM 1054 C C . ASP B 1 49 ? 0.814 18.953 1.205 1 96.44 49 ASP B C 1
ATOM 1056 O O . ASP B 1 49 ? 0.522 20.141 1.397 1 96.44 49 ASP B O 1
ATOM 1060 N N . PHE B 1 50 ? 0.793 18.047 2.123 1 96.12 50 PHE B N 1
ATOM 1061 C CA . PHE B 1 50 ? 0.432 18.375 3.498 1 96.12 50 PHE B CA 1
ATOM 1062 C C . PHE B 1 50 ? 1.421 19.359 4.098 1 96.12 50 PHE B C 1
ATOM 1064 O O . PHE B 1 50 ? 1.02 20.344 4.742 1 96.12 50 PHE B O 1
ATOM 1071 N N . THR B 1 51 ? 2.635 19.141 3.871 1 93.5 51 THR B N 1
ATOM 1072 C CA . THR B 1 51 ? 3.693 20 4.391 1 93.5 51 THR B CA 1
ATOM 1073 C C . THR B 1 51 ? 3.605 21.391 3.781 1 93.5 51 THR B C 1
ATOM 1075 O O . THR B 1 51 ? 3.756 22.391 4.484 1 93.5 51 THR B O 1
ATOM 1078 N N . ALA B 1 52 ? 3.396 21.469 2.484 1 93 52 ALA B N 1
ATOM 1079 C CA . ALA B 1 52 ? 3.24 22.75 1.805 1 93 52 ALA B CA 1
ATOM 1080 C C . ALA B 1 52 ? 2.061 23.531 2.371 1 93 52 ALA B C 1
ATOM 1082 O O . ALA B 1 52 ? 2.17 24.734 2.629 1 93 52 ALA B O 1
ATOM 1083 N N . CYS B 1 53 ? 0.956 22.812 2.547 1 93.88 53 CYS B N 1
ATOM 1084 C CA . CYS B 1 53 ? -0.235 23.422 3.127 1 93.88 53 CYS B CA 1
ATOM 1085 C C . CYS B 1 53 ? 0.058 23.984 4.516 1 93.88 53 CYS B C 1
ATOM 1087 O O . CYS B 1 53 ? -0.321 25.109 4.828 1 93.88 53 CYS B O 1
ATOM 1089 N N . ARG B 1 54 ? 0.741 23.281 5.352 1 91.5 54 ARG B N 1
ATOM 1090 C CA . ARG B 1 54 ? 1.074 23.688 6.715 1 91.5 54 ARG B CA 1
ATOM 1091 C C . ARG B 1 54 ? 1.99 24.906 6.715 1 91.5 54 ARG B C 1
ATOM 1093 O O . ARG B 1 54 ? 1.864 25.781 7.574 1 91.5 54 ARG B O 1
ATOM 1100 N N . GLN B 1 55 ? 2.859 24.969 5.832 1 88 55 GLN B N 1
ATOM 1101 C CA . GLN B 1 55 ? 3.793 26.078 5.738 1 88 55 GLN B CA 1
ATOM 1102 C C . GLN B 1 55 ? 3.078 27.375 5.328 1 88 55 GLN B C 1
ATOM 1104 O O . GLN B 1 55 ? 3.4 28.453 5.824 1 88 55 GLN B O 1
ATOM 1109 N N . GLU B 1 56 ? 2.09 27.234 4.5 1 87.12 56 GLU B N 1
ATOM 1110 C CA . GLU B 1 56 ? 1.311 28.391 4.051 1 87.12 56 GLU B CA 1
ATOM 1111 C C . GLU B 1 56 ? 0.343 28.859 5.137 1 87.12 56 GLU B C 1
ATOM 1113 O O . GLU B 1 56 ? 0.123 30.047 5.305 1 87.12 56 GLU B O 1
ATOM 1118 N N . ALA B 1 57 ? -0.22 27.891 5.848 1 82.5 57 ALA B N 1
ATOM 1119 C CA . ALA B 1 57 ? -1.181 28.203 6.902 1 82.5 57 ALA B CA 1
ATOM 1120 C C . ALA B 1 57 ? -0.495 28.875 8.086 1 82.5 57 ALA B C 1
ATOM 1122 O O . ALA B 1 57 ? -1.076 29.75 8.727 1 82.5 57 ALA B O 1
ATOM 1123 N N . THR B 1 58 ? 0.618 28.297 8.586 1 68.5 58 THR B N 1
ATOM 1124 C CA . THR B 1 58 ? 1.32 28.875 9.727 1 68.5 58 THR B CA 1
ATOM 1125 C C . THR B 1 58 ? 1.494 30.375 9.547 1 68.5 58 THR B C 1
ATOM 1127 O O . THR B 1 58 ? 1.439 31.141 10.516 1 68.5 58 THR B O 1
ATOM 1130 N N . ALA B 1 59 ? 1.459 30.891 8.336 1 67.19 59 ALA B N 1
ATOM 1131 C CA . ALA B 1 59 ? 1.655 32.312 8.094 1 67.19 59 ALA B CA 1
ATOM 1132 C C . ALA B 1 59 ? 0.36 33.094 8.305 1 67.19 59 ALA B C 1
ATOM 1134 O O . ALA B 1 59 ? 0.38 34.219 8.82 1 67.19 59 ALA B O 1
ATOM 1135 N N . ASN B 1 60 ? -0.753 32.5 8.203 1 71.75 60 ASN B N 1
ATOM 1136 C CA . ASN B 1 60 ? -1.983 33.281 8.172 1 71.75 60 ASN B CA 1
ATOM 1137 C C . ASN B 1 60 ? -3.016 32.75 9.156 1 71.75 60 ASN B C 1
ATOM 1139 O O . ASN B 1 60 ? -3.693 33.531 9.836 1 71.75 60 ASN B O 1
ATOM 1143 N N . ASP B 1 61 ? -3.15 31.328 9.258 1 77.75 61 ASP B N 1
ATOM 1144 C CA . ASP B 1 61 ? -4.117 30.641 10.094 1 77.75 61 ASP B CA 1
ATOM 1145 C C . ASP B 1 61 ? -3.564 29.297 10.57 1 77.75 61 ASP B C 1
ATOM 1147 O O . ASP B 1 61 ? -3.736 28.266 9.891 1 77.75 61 ASP B O 1
ATOM 1151 N N . PRO B 1 62 ? -2.861 29.266 11.688 1 70.81 62 PRO B N 1
ATOM 1152 C CA . PRO B 1 62 ? -2.209 28.047 12.164 1 70.81 62 PRO B CA 1
ATOM 1153 C C . PRO B 1 62 ? -3.182 26.875 12.336 1 70.81 62 PRO B C 1
ATOM 1155 O O . PRO B 1 62 ? -2.76 25.719 12.383 1 70.81 62 PRO B O 1
ATOM 1158 N N . GLN B 1 63 ? -4.531 27.25 12.305 1 77.56 63 GLN B N 1
ATOM 1159 C CA . GLN B 1 63 ? -5.504 26.188 12.523 1 77.56 63 GLN B CA 1
ATOM 1160 C C . GLN B 1 63 ? -6.121 25.719 11.211 1 77.56 63 GLN B C 1
ATOM 1162 O O . GLN B 1 63 ? -7.043 24.906 11.211 1 77.56 63 GLN B O 1
ATOM 1167 N N . HIS B 1 64 ? -5.461 26.234 10.102 1 87.62 64 HIS B N 1
ATOM 1168 C CA . HIS B 1 64 ? -5.969 25.828 8.797 1 87.62 64 HIS B CA 1
ATOM 1169 C C . HIS B 1 64 ? -5.926 24.312 8.641 1 87.62 64 HIS B C 1
ATOM 1171 O O . HIS B 1 64 ? -4.914 23.688 8.961 1 87.62 64 HIS B O 1
ATOM 1177 N N . ASP B 1 65 ? -7.031 23.672 8.203 1 91.88 65 ASP B N 1
ATOM 1178 C CA . ASP B 1 65 ? -7.148 22.219 7.992 1 91.88 65 ASP B CA 1
ATOM 1179 C C . ASP B 1 65 ? -6.48 21.812 6.684 1 91.88 65 ASP B C 1
ATOM 1181 O O . ASP B 1 65 ? -6.949 22.172 5.602 1 91.88 65 ASP B O 1
ATOM 1185 N N . CYS B 1 66 ? -5.43 21.047 6.773 1 94.06 66 CYS B N 1
ATOM 1186 C CA . CYS B 1 66 ? -4.688 20.578 5.609 1 94.06 66 CYS B CA 1
ATOM 1187 C C . CYS B 1 66 ? -5 19.109 5.316 1 94.06 66 CYS B C 1
ATOM 1189 O O . CYS B 1 66 ? -4.289 18.469 4.547 1 94.06 66 CYS B O 1
ATOM 1191 N N . SER B 1 67 ? -6.066 18.547 5.867 1 95 67 SER B N 1
ATOM 1192 C CA . SER B 1 67 ? -6.332 17.109 5.816 1 95 67 SER B CA 1
ATOM 1193 C C . SER B 1 67 ? -6.867 16.703 4.449 1 95 67 SER B C 1
ATOM 1195 O O . SER B 1 67 ? -6.926 15.508 4.137 1 95 67 SER B O 1
ATOM 1197 N N . ASP B 1 68 ? -7.164 17.656 3.609 1 95 68 ASP B N 1
ATOM 1198 C CA . ASP B 1 68 ? -7.684 17.328 2.283 1 95 68 ASP B CA 1
ATOM 1199 C C . ASP B 1 68 ? -6.711 16.438 1.511 1 95 68 ASP B C 1
ATOM 1201 O O . ASP B 1 68 ? -7.129 15.523 0.797 1 95 68 ASP B O 1
ATOM 1205 N N . SER B 1 69 ? -5.434 16.766 1.615 1 94.94 69 SER B N 1
ATOM 1206 C CA . SER B 1 69 ? -4.43 15.961 0.919 1 94.94 69 SER B CA 1
ATOM 1207 C C . SER B 1 69 ? -4.434 14.516 1.408 1 94.94 69 SER B C 1
ATOM 1209 O O . SER B 1 69 ? -4.23 13.594 0.622 1 94.94 69 SER B O 1
ATOM 1211 N N . ILE B 1 70 ? -4.703 14.266 2.65 1 97.69 70 ILE B N 1
ATOM 1212 C CA . ILE B 1 70 ? -4.73 12.93 3.24 1 97.69 70 ILE B CA 1
ATOM 1213 C C . ILE B 1 70 ? -5.945 12.164 2.721 1 97.69 70 ILE B C 1
ATOM 1215 O O . ILE B 1 70 ? -5.832 11 2.342 1 97.69 70 ILE B O 1
ATOM 1219 N N . GLN B 1 71 ? -7.074 12.875 2.654 1 97.25 71 GLN B N 1
ATOM 1220 C CA . GLN B 1 71 ? -8.305 12.25 2.182 1 97.25 71 GLN B CA 1
ATOM 1221 C C . GLN B 1 71 ? -8.188 11.844 0.715 1 97.25 71 GLN B C 1
ATOM 1223 O O . GLN B 1 71 ? -8.57 10.734 0.34 1 97.25 71 GLN B O 1
ATOM 1228 N N . ARG B 1 72 ? -7.566 12.672 -0.075 1 96.88 72 ARG B N 1
ATOM 1229 C CA . ARG B 1 72 ? -7.375 12.352 -1.486 1 96.88 72 ARG B CA 1
ATOM 1230 C C . ARG B 1 72 ? -6.441 11.156 -1.654 1 96.88 72 ARG B C 1
ATOM 1232 O O . ARG B 1 72 ? -6.695 10.281 -2.482 1 96.88 7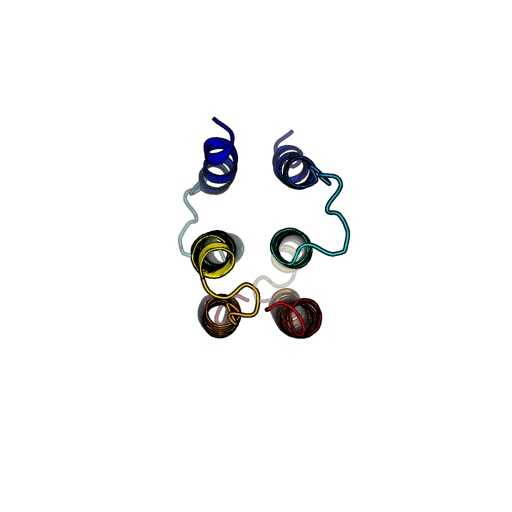2 ARG B O 1
ATOM 1239 N N . ALA B 1 73 ? -5.418 11.18 -0.863 1 97.75 73 ALA B N 1
ATOM 1240 C CA . ALA B 1 73 ? -4.477 10.07 -0.938 1 97.75 73 ALA B CA 1
ATOM 1241 C C . ALA B 1 73 ? -5.152 8.75 -0.565 1 97.75 73 ALA B C 1
ATOM 1243 O O . ALA B 1 73 ? -4.914 7.723 -1.196 1 97.75 73 ALA B O 1
ATOM 1244 N N 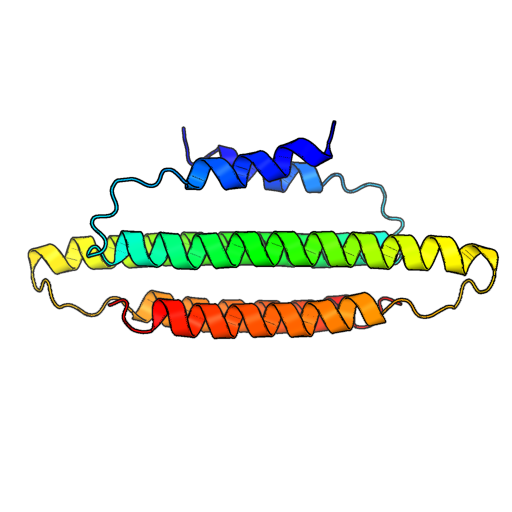. LYS B 1 74 ? -6.023 8.742 0.43 1 97.62 74 LYS B N 1
ATOM 1245 C CA . LYS B 1 74 ? -6.715 7.535 0.861 1 97.62 74 LYS B CA 1
ATOM 1246 C C . LYS B 1 74 ? -7.578 6.965 -0.263 1 97.62 74 LYS B C 1
ATOM 1248 O O . LYS B 1 74 ? -7.586 5.754 -0.491 1 97.62 74 LYS B O 1
ATOM 1253 N N . VAL B 1 75 ? -8.258 7.844 -0.897 1 97.81 75 VAL B N 1
ATOM 1254 C CA . VAL B 1 75 ? -9.094 7.43 -2.02 1 97.81 75 VAL B CA 1
ATOM 1255 C C . VAL B 1 75 ? -8.227 6.805 -3.109 1 97.81 75 VAL B C 1
ATOM 1257 O O . VAL B 1 75 ? -8.555 5.742 -3.641 1 97.81 75 VAL B O 1
ATOM 1260 N N . ASP B 1 76 ? -7.098 7.391 -3.412 1 97.88 76 ASP B N 1
ATOM 1261 C CA . ASP B 1 76 ? -6.188 6.891 -4.438 1 97.88 76 ASP B CA 1
ATOM 1262 C C . ASP B 1 76 ? -5.602 5.535 -4.039 1 97.88 76 ASP B C 1
ATOM 1264 O O . ASP B 1 76 ? -5.473 4.637 -4.875 1 97.88 76 ASP B O 1
ATOM 1268 N N . LEU B 1 77 ? -5.262 5.461 -2.795 1 98.19 77 LEU B N 1
ATOM 1269 C CA . LEU B 1 77 ? -4.688 4.211 -2.311 1 98.19 77 LEU B CA 1
ATOM 1270 C C . LEU B 1 77 ? -5.691 3.07 -2.424 1 98.19 77 LEU B C 1
ATOM 1272 O O . LEU B 1 77 ? -5.336 1.963 -2.832 1 98.19 77 LEU B O 1
ATOM 1276 N N . GLN B 1 78 ? -6.965 3.344 -2.105 1 97.5 78 GLN B N 1
ATOM 1277 C CA . GLN B 1 78 ? -8.016 2.338 -2.232 1 97.5 78 GLN B CA 1
ATOM 1278 C C . GLN B 1 78 ? -8.195 1.915 -3.688 1 97.5 78 GLN B C 1
ATOM 1280 O O . GLN B 1 78 ? -8.352 0.728 -3.979 1 97.5 78 GLN B O 1
ATOM 1285 N N . GLN B 1 79 ? -8.086 2.91 -4.512 1 97.81 79 GLN B N 1
ATOM 1286 C CA . GLN B 1 79 ? -8.211 2.605 -5.934 1 97.81 79 GLN B CA 1
ATOM 1287 C C . GLN B 1 79 ? -7.066 1.723 -6.41 1 97.81 79 GLN B C 1
ATOM 1289 O O . GLN B 1 79 ? -7.258 0.851 -7.262 1 97.81 79 GLN B O 1
ATOM 1294 N N . GLN B 1 80 ? -5.871 1.903 -5.891 1 97.75 80 GLN B N 1
ATOM 1295 C CA . GLN B 1 80 ? -4.727 1.088 -6.273 1 97.75 80 GLN B CA 1
ATOM 1296 C C . GLN B 1 80 ? -4.906 -0.361 -5.828 1 97.75 80 GLN B C 1
ATOM 1298 O O . GLN B 1 80 ? -4.465 -1.285 -6.516 1 97.75 80 GLN B O 1
ATOM 1303 N N . LEU B 1 81 ? -5.566 -0.581 -4.688 1 97.75 81 LEU B N 1
ATOM 1304 C CA . LEU B 1 81 ? -5.836 -1.942 -4.238 1 97.75 81 LEU B CA 1
ATOM 1305 C C . LEU B 1 81 ? -6.867 -2.615 -5.141 1 97.75 81 LEU B C 1
ATOM 1307 O O . LEU B 1 81 ? -6.777 -3.818 -5.398 1 97.75 81 LEU B O 1
ATOM 1311 N N . VAL B 1 82 ? -7.844 -1.815 -5.598 1 97.75 82 VAL B N 1
ATOM 1312 C CA . VAL B 1 82 ? -8.812 -2.34 -6.551 1 97.75 82 VAL B CA 1
ATOM 1313 C C . VAL B 1 82 ? -8.109 -2.754 -7.84 1 97.75 82 VAL B C 1
ATOM 1315 O O . VAL B 1 82 ? -8.328 -3.852 -8.352 1 97.75 82 VAL B O 1
ATOM 1318 N N . ASN B 1 83 ? -7.207 -1.951 -8.383 1 97.69 83 ASN B N 1
ATOM 1319 C CA . ASN B 1 83 ? -6.434 -2.26 -9.578 1 97.69 83 ASN B CA 1
ATOM 1320 C C . ASN B 1 83 ? -5.586 -3.516 -9.391 1 97.69 83 ASN B C 1
ATOM 1322 O O . ASN B 1 83 ? -5.461 -4.328 -10.312 1 97.69 83 ASN B O 1
ATOM 1326 N N . TYR B 1 84 ? -5.016 -3.572 -8.211 1 97.69 84 TYR B N 1
ATOM 1327 C CA . TYR B 1 84 ? -4.219 -4.75 -7.887 1 97.69 84 TYR B CA 1
ATOM 1328 C C . TYR B 1 84 ? -5.062 -6.016 -7.957 1 97.69 84 TYR B C 1
ATOM 1330 O O . TYR B 1 84 ? -4.602 -7.051 -8.453 1 97.69 84 TYR B O 1
ATOM 1338 N N . SER B 1 85 ? -6.285 -5.961 -7.449 1 97.81 85 SER B N 1
ATOM 1339 C CA . SER B 1 85 ? -7.195 -7.102 -7.496 1 97.81 85 SER B CA 1
ATOM 1340 C C . SER B 1 85 ? -7.484 -7.516 -8.938 1 97.81 85 SER B C 1
ATOM 1342 O O . SER B 1 85 ? -7.543 -8.703 -9.242 1 97.81 85 SER B O 1
ATOM 1344 N N . TYR B 1 86 ? -7.637 -6.555 -9.805 1 97.5 86 TYR B N 1
ATOM 1345 C CA . TYR B 1 86 ? -7.871 -6.852 -11.211 1 97.5 86 TYR B CA 1
ATOM 1346 C C . TYR B 1 86 ? -6.625 -7.453 -11.859 1 97.5 86 TYR B C 1
ATOM 1348 O O . TYR B 1 86 ? -6.715 -8.422 -12.609 1 97.5 86 T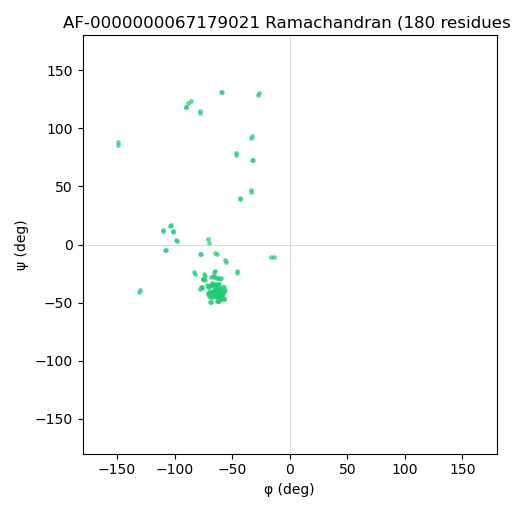YR B O 1
ATOM 1356 N N . CYS B 1 87 ? -5.523 -6.887 -11.484 1 97.5 87 CYS B N 1
ATOM 1357 C CA . CYS B 1 87 ? -4.246 -7.332 -12.039 1 97.5 87 CYS B CA 1
ATOM 1358 C C . CYS B 1 87 ? -3.984 -8.797 -11.695 1 97.5 87 CYS B C 1
ATOM 1360 O O . CYS B 1 87 ? -3.432 -9.539 -12.508 1 97.5 87 CYS B O 1
ATOM 1362 N N . THR B 1 88 ? -4.371 -9.188 -10.5 1 97.31 88 THR B N 1
ATOM 1363 C CA . THR B 1 88 ? -4 -10.508 -10.008 1 97.31 88 THR B CA 1
ATOM 1364 C C . THR B 1 88 ? -5.145 -11.5 -10.211 1 97.31 88 THR B C 1
ATOM 1366 O O . THR B 1 88 ? -5.039 -12.664 -9.82 1 97.31 88 THR B O 1
ATOM 1369 N N . LYS B 1 89 ? -6.23 -11.141 -10.805 1 96.12 89 LYS B N 1
ATOM 1370 C CA . LYS B 1 89 ? -7.469 -11.914 -10.82 1 96.12 89 LYS B CA 1
ATOM 1371 C C . LYS B 1 89 ? -7.27 -13.266 -11.508 1 96.12 89 LYS B C 1
ATOM 1373 O O . LYS B 1 89 ? -7.914 -14.25 -11.141 1 96.12 89 LYS B O 1
ATOM 1378 N N . ASN B 1 90 ? -6.336 -13.414 -12.469 1 93.38 90 ASN B N 1
ATOM 1379 C CA . ASN B 1 90 ? -6.172 -14.656 -13.227 1 93.38 90 ASN B CA 1
ATOM 1380 C C . ASN B 1 90 ? -4.875 -15.367 -12.867 1 93.38 90 ASN B C 1
ATOM 1382 O O . ASN B 1 90 ? -4.453 -16.297 -13.562 1 93.38 90 ASN B O 1
ATOM 1386 N N . ILE B 1 91 ? -4.293 -14.898 -11.812 1 93.06 91 ILE B N 1
ATOM 1387 C CA . ILE B 1 91 ? -3.057 -15.539 -11.383 1 93.06 91 ILE B CA 1
ATOM 1388 C C . ILE B 1 91 ? -3.379 -16.672 -10.414 1 93.06 91 ILE B C 1
ATOM 1390 O O . ILE B 1 91 ? -3.984 -16.453 -9.367 1 93.06 91 ILE B O 1
ATOM 1394 N N . GLN B 1 92 ? -2.963 -17.891 -10.906 1 88.19 92 GLN B N 1
ATOM 1395 C CA . GLN B 1 92 ? -3.275 -19.094 -10.125 1 88.19 92 GLN B CA 1
ATOM 1396 C C . GLN B 1 92 ? -2.051 -19.984 -9.984 1 88.19 92 GLN B C 1
ATOM 1398 O O . GLN B 1 92 ? -1.142 -19.938 -10.812 1 88.19 92 GLN B O 1
#

pLDDT: mean 79.47, std 25.53, range [22.77, 98.19]

Sequence (184 aa):
MRFCCVALIGLLLCSVQSVTANDPVDALGACSGNLFGLLMTRLQQMVEDFTACRQEATANDPQHDCSDSIQRAKVDLQQQLVNYSYCTKNIQMRFCCVALIGLLLCSVQSVTANDPVDALGACSGNLFGLLMTRLQQMVEDFTACRQEATANDPQHDCSDSIQRAKVDLQQQLVNYSYCTKNIQ

Nearest PDB structures (foldseek):
  7upp-assembly1_B  TM=5.174E-01  e=5.964E+00  synthetic construct
  2y3g-assembly2_B  TM=6.336E-01  e=5.266E+00  Cupriavidus metallidurans CH34
  7upp-assembly1_B  TM=5.161E-01  e=6.637E+00  synthetic construct

Organism: Anopheles gambiae (NCBI:txid7165)

Secondary structure (DSSP, 8-state):
--SSHHHHHHHHT-------TT-HHHHHHHHHHHHHHHHHHHHHHHHHHHHHHHHHHHHH-TT---THHHHHHHHHHHHHHHHHHHHTTT--/--SSHHHHHHHHT-------TT-HHHHHHHHHHHHHHHHHHHHHHHHHHHHHHHHHHHHH-TT---THHHHHHHHHHHHHHHHHHHHTTT--

Radius of gyration: 18.66 Å; Cα contacts (8 Å, |Δi|>4): 131; chains: 2; bounding box: 32×67×40 Å